Protein AF-A0A6G0WAH9-F1 (afdb_monomer)

Mean predicted aligned error: 12.27 Å

InterPro domains:
  IPR011527 ABC transporter type 1, transmembrane domain [PF00664] (3-79)
  IPR011527 ABC transporter type 1, transmembrane domain [PS50929] (1-121)
  IPR036640 ABC transporter type 1, transmembrane domain superfamily [G3DSA:1.20.1560.10] (2-126)
  IPR036640 ABC transporter type 1, transmembrane domain superfamily [SSF90123] (3-125)
  IPR039421 Type 1 protein exporter [PTHR24222] (4-125)

Secondary structure (DSSP, 8-state):
-HHHHHHHHHHHTHHHHHHTTTHHHHHHH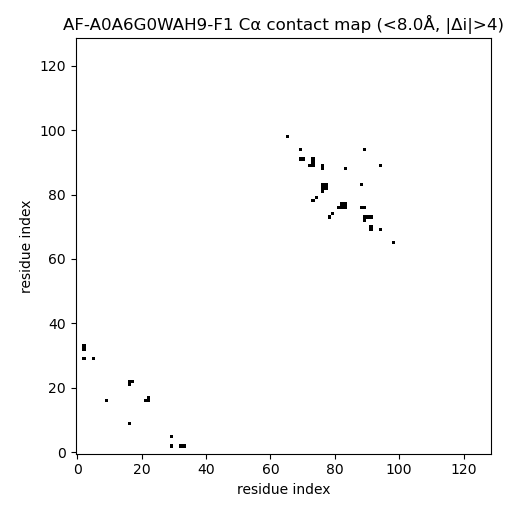HHHHHHHHHHHHHHHHHHHHHHHHHHHHHHHHHHHHHHHHHHHHHHHHHHSSS---STT---HHHHHHHHHHHHHHHHHHHHHHHHHHHHHHHHHHHH--

Structure (mmCIF, N/CA/C/O backbone):
data_AF-A0A6G0WAH9-F1
#
_entry.id   AF-A0A6G0WAH9-F1
#
loop_
_atom_site.group_PDB
_atom_site.id
_atom_site.type_symbol
_atom_site.label_atom_id
_atom_site.label_alt_id
_atom_site.label_comp_id
_atom_site.label_asym_id
_atom_site.label_entity_id
_atom_site.label_seq_id
_atom_site.pdbx_PDB_ins_code
_atom_site.Cartn_x
_atom_site.Cartn_y
_atom_site.Cartn_z
_atom_site.occupancy
_atom_site.B_iso_or_equiv
_atom_site.auth_seq_id
_atom_site.auth_comp_id
_atom_site.auth_asym_id
_atom_site.auth_atom_id
_atom_site.pdbx_PDB_model_num
ATOM 1 N N . MET A 1 1 ? -17.341 2.356 21.191 1.00 49.47 1 MET A N 1
ATOM 2 C CA . MET A 1 1 ? -17.536 3.456 22.157 1.00 49.47 1 MET A CA 1
ATOM 3 C C . MET A 1 1 ? -18.370 3.064 23.384 1.00 49.47 1 MET A C 1
ATOM 5 O O . MET A 1 1 ? -18.263 3.743 24.385 1.00 49.47 1 MET A O 1
ATOM 9 N N . ALA A 1 2 ? -19.135 1.962 23.373 1.00 55.12 2 ALA A N 1
ATOM 10 C CA . ALA A 1 2 ? -20.065 1.643 24.468 1.00 55.12 2 ALA A CA 1
ATOM 11 C C . ALA A 1 2 ? -19.449 1.027 25.750 1.00 55.12 2 ALA A C 1
ATOM 13 O O . ALA A 1 2 ? -20.025 1.179 26.817 1.00 55.12 2 ALA A O 1
ATOM 14 N N . LEU A 1 3 ? -18.290 0.353 25.685 1.00 58.19 3 LEU A N 1
ATOM 15 C CA . LEU A 1 3 ? -17.694 -0.309 26.864 1.00 58.19 3 LEU A CA 1
ATOM 16 C C . LEU A 1 3 ? -17.107 0.673 27.890 1.00 58.19 3 LEU A C 1
ATOM 18 O O . LEU A 1 3 ? -17.256 0.461 29.087 1.00 58.19 3 LEU A O 1
ATOM 22 N N . GLY A 1 4 ? -16.470 1.750 27.415 1.00 71.69 4 GLY A N 1
ATOM 23 C CA . GLY A 1 4 ? -15.863 2.763 28.284 1.00 71.69 4 GLY A CA 1
ATOM 24 C C . GLY A 1 4 ? -16.905 3.508 29.115 1.00 71.69 4 GLY A C 1
ATOM 25 O O . GLY A 1 4 ? -16.741 3.620 30.320 1.00 71.69 4 GLY A O 1
ATOM 26 N N . GLY A 1 5 ? -18.023 3.905 28.497 1.00 72.25 5 GLY A N 1
ATOM 27 C CA . GLY A 1 5 ? -19.102 4.609 29.197 1.00 72.25 5 GLY A CA 1
ATOM 28 C C . GLY A 1 5 ? -19.777 3.766 30.284 1.00 72.25 5 GLY A C 1
ATOM 29 O O . GLY A 1 5 ? -20.020 4.267 31.372 1.00 72.25 5 GLY A O 1
ATOM 30 N N . ILE A 1 6 ? -20.009 2.468 30.041 1.00 65.88 6 ILE A N 1
ATOM 31 C CA . ILE A 1 6 ? -20.603 1.569 31.050 1.00 65.88 6 ILE A CA 1
ATOM 32 C C . ILE A 1 6 ? -19.638 1.3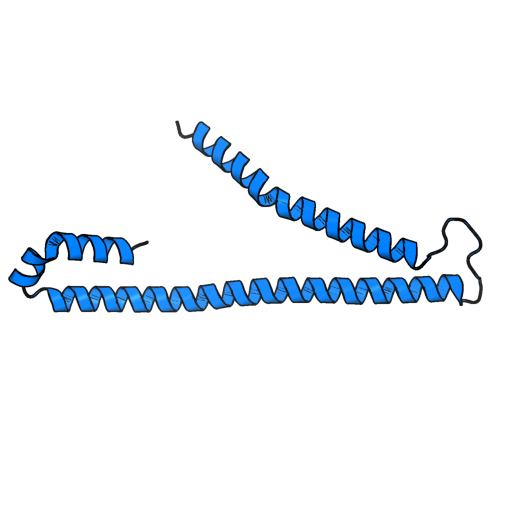44 32.225 1.00 65.88 6 ILE A C 1
ATOM 34 O O . ILE A 1 6 ? -20.072 1.294 33.377 1.00 65.88 6 ILE A O 1
ATOM 38 N N . ALA A 1 7 ? -18.335 1.221 31.954 1.00 67.69 7 ALA A N 1
ATOM 39 C CA . ALA A 1 7 ? -17.317 1.095 32.997 1.00 67.69 7 ALA A CA 1
ATOM 40 C C . ALA A 1 7 ? -17.192 2.376 33.835 1.00 67.69 7 ALA A C 1
ATOM 42 O O . ALA A 1 7 ? -17.115 2.301 35.059 1.00 67.69 7 ALA A O 1
ATOM 43 N N . GLU A 1 8 ? -17.211 3.539 33.185 1.00 77.44 8 GLU A N 1
ATOM 44 C CA . GLU A 1 8 ? -17.118 4.852 33.827 1.00 77.44 8 GLU A CA 1
ATOM 45 C C . GLU A 1 8 ? -18.337 5.134 34.717 1.00 77.44 8 GLU A C 1
ATOM 47 O O . GLU A 1 8 ? -18.190 5.517 35.879 1.00 77.44 8 GLU A O 1
ATOM 52 N N . GLU A 1 9 ? -19.539 4.828 34.224 1.00 72.81 9 GLU A N 1
ATOM 53 C CA . GLU A 1 9 ? -20.789 4.962 34.976 1.00 72.81 9 GLU A CA 1
ATOM 54 C C . GLU A 1 9 ? -20.845 3.996 36.177 1.00 72.81 9 GLU A C 1
ATOM 56 O O . GLU A 1 9 ? -21.238 4.381 37.282 1.00 72.81 9 GLU A O 1
ATOM 61 N N . SER A 1 10 ? -20.377 2.755 35.999 1.00 66.94 10 SER A N 1
ATOM 62 C CA . SER A 1 10 ? -20.347 1.743 37.066 1.00 66.94 10 SER A CA 1
ATOM 63 C C . SER A 1 10 ? -19.308 2.054 38.152 1.00 66.94 10 SER A C 1
ATOM 65 O O . SER A 1 10 ? -19.578 1.837 39.335 1.00 66.94 10 SER A O 1
ATOM 67 N N . LEU A 1 11 ? -18.138 2.588 37.777 1.00 71.31 11 LEU A N 1
ATOM 68 C CA . LEU A 1 11 ? -17.105 3.037 38.720 1.00 71.31 11 LEU A CA 1
ATOM 69 C C . LEU A 1 11 ? -17.559 4.267 39.515 1.00 71.31 11 LEU A C 1
ATOM 71 O O . LEU A 1 11 ? -17.315 4.335 40.720 1.00 71.31 11 LEU A O 1
ATOM 75 N N . SER A 1 12 ? -18.262 5.201 38.868 1.00 76.25 12 SER A N 1
ATOM 76 C CA . SER A 1 12 ? -18.805 6.401 39.517 1.00 76.25 12 SER A CA 1
ATOM 77 C C . SER A 1 12 ? -19.867 6.068 40.581 1.00 76.25 12 SER A C 1
ATOM 79 O O . SER A 1 12 ? -19.906 6.694 41.640 1.00 76.25 12 SER A O 1
ATOM 81 N N . ASN A 1 13 ? -20.668 5.015 40.364 1.00 71.00 13 ASN A N 1
ATOM 82 C CA . ASN A 1 13 ? -21.771 4.606 41.248 1.00 71.00 13 ASN A CA 1
ATOM 83 C C . ASN A 1 13 ? -21.505 3.338 42.087 1.00 71.00 13 ASN A C 1
ATOM 85 O O . ASN A 1 13 ? -22.444 2.690 42.561 1.00 71.00 13 ASN A O 1
ATOM 89 N N . ILE A 1 14 ? -20.238 2.989 42.334 1.00 72.75 14 ILE A N 1
ATOM 90 C CA . ILE A 1 14 ? -19.849 1.714 42.963 1.00 72.75 14 ILE A CA 1
ATOM 91 C C . ILE A 1 14 ? -20.518 1.444 44.326 1.00 72.75 14 ILE A C 1
ATOM 93 O O . ILE A 1 14 ? -20.915 0.311 44.597 1.00 72.75 14 ILE A O 1
ATOM 97 N N . LYS A 1 15 ? -20.737 2.474 45.162 1.00 69.94 15 LYS A N 1
ATOM 98 C CA . LYS A 1 15 ? -21.450 2.332 46.451 1.00 69.94 15 LYS A CA 1
ATOM 99 C C . LYS A 1 15 ? -22.911 1.910 46.271 1.00 69.94 15 LYS A C 1
ATOM 101 O O . LYS A 1 15 ? -23.415 1.114 47.056 1.00 69.94 15 LYS A O 1
ATOM 106 N N . THR A 1 16 ? -23.581 2.411 45.240 1.00 68.12 16 THR A N 1
ATOM 107 C CA . THR A 1 16 ? -24.989 2.115 44.947 1.00 68.12 16 THR A CA 1
ATOM 108 C C . THR A 1 16 ? -25.131 0.717 44.345 1.00 68.12 16 THR A C 1
ATOM 110 O O . THR A 1 16 ? -25.995 -0.049 44.761 1.00 68.12 16 THR A O 1
ATOM 113 N N . VAL A 1 17 ? -24.225 0.327 43.442 1.00 61.19 17 VAL A N 1
ATOM 114 C CA . VAL A 1 17 ? -24.203 -1.017 42.832 1.00 61.19 17 VAL A CA 1
ATOM 115 C C . VAL A 1 17 ? -23.974 -2.108 43.885 1.00 61.19 17 VAL A C 1
ATOM 117 O O . VAL A 1 17 ? -24.624 -3.155 43.846 1.00 61.19 17 VAL A O 1
ATOM 120 N N . HIS A 1 18 ? -23.099 -1.841 44.861 1.00 60.75 18 HIS A N 1
ATOM 121 C CA . HIS A 1 18 ? -22.800 -2.769 45.952 1.00 60.75 18 HIS A CA 1
ATOM 122 C C . HIS A 1 18 ? -23.966 -2.926 46.942 1.00 60.75 18 HIS A C 1
ATOM 124 O O . HIS A 1 18 ? -24.153 -4.009 47.492 1.00 60.75 18 HIS A O 1
ATOM 130 N N . MET A 1 19 ? -24.772 -1.875 47.147 1.00 62.03 19 MET A N 1
ATOM 131 C CA . MET A 1 19 ? -25.964 -1.916 48.009 1.00 62.03 19 MET A CA 1
ATOM 132 C C . MET A 1 19 ? -27.152 -2.655 47.373 1.00 62.03 19 MET A C 1
ATOM 134 O O . MET A 1 19 ? -27.965 -3.221 48.096 1.00 62.03 19 MET A O 1
ATOM 138 N N . PHE A 1 20 ? -27.234 -2.707 46.040 1.00 66.12 20 PHE A N 1
ATOM 139 C CA . PHE A 1 20 ? -28.297 -3.418 45.315 1.00 66.12 20 PHE A CA 1
ATOM 140 C C . PHE A 1 20 ? -27.924 -4.847 44.881 1.00 66.12 20 PHE A C 1
ATOM 142 O O . PHE A 1 20 ? -28.716 -5.489 44.197 1.00 66.12 20 PHE A O 1
ATOM 149 N N . ASN A 1 21 ? -26.733 -5.350 45.238 1.00 67.12 21 ASN A N 1
ATOM 150 C CA . ASN A 1 21 ? -26.207 -6.646 44.770 1.00 67.12 21 ASN A CA 1
ATOM 151 C C . ASN A 1 21 ? -26.227 -6.790 43.226 1.00 67.12 21 ASN A C 1
ATOM 153 O O . ASN A 1 21 ? -26.288 -7.880 42.672 1.00 67.12 21 ASN A O 1
ATOM 157 N N . ALA A 1 22 ? -26.174 -5.665 42.504 1.00 68.44 22 ALA A N 1
ATOM 158 C CA . ALA A 1 22 ? -26.337 -5.610 41.049 1.00 68.44 22 ALA A CA 1
ATOM 159 C C . ALA A 1 22 ? -25.020 -5.842 40.279 1.00 68.44 22 ALA A C 1
ATOM 161 O O . ALA A 1 22 ? -24.954 -5.616 39.068 1.00 68.44 22 ALA A O 1
ATOM 162 N N . MET A 1 23 ? -23.965 -6.270 40.982 1.00 67.38 23 MET A N 1
ATOM 163 C CA . MET A 1 23 ? -22.646 -6.559 40.411 1.00 67.38 23 MET A CA 1
ATOM 164 C C . MET A 1 23 ? -22.707 -7.674 39.367 1.00 67.38 23 MET A C 1
ATOM 166 O O . MET A 1 23 ? -22.096 -7.534 38.311 1.00 67.38 23 MET A O 1
ATOM 170 N N . GLU A 1 24 ? -23.476 -8.732 39.627 1.00 76.19 24 GLU A N 1
ATOM 171 C CA . GLU A 1 24 ? -23.616 -9.875 38.717 1.00 76.19 24 GLU A CA 1
ATOM 172 C C . GLU A 1 24 ? -24.260 -9.443 37.389 1.00 76.19 24 GLU A C 1
ATOM 174 O O . GLU A 1 24 ? -23.694 -9.644 36.319 1.00 76.19 24 GLU A O 1
ATOM 179 N N . THR A 1 25 ? -25.359 -8.685 37.457 1.00 78.44 25 THR A N 1
ATOM 180 C CA . THR A 1 25 ? -26.052 -8.133 36.280 1.00 78.44 25 THR A CA 1
ATOM 181 C C . THR A 1 25 ? -25.168 -7.199 35.445 1.00 78.44 25 THR A C 1
ATOM 183 O O . THR A 1 25 ? -25.277 -7.167 34.216 1.00 78.44 25 THR A O 1
ATOM 186 N N . MET A 1 26 ? -24.306 -6.399 36.083 1.00 70.62 26 MET A N 1
ATOM 187 C CA . MET A 1 26 ? -23.360 -5.533 35.368 1.00 70.62 26 MET A CA 1
ATOM 188 C C .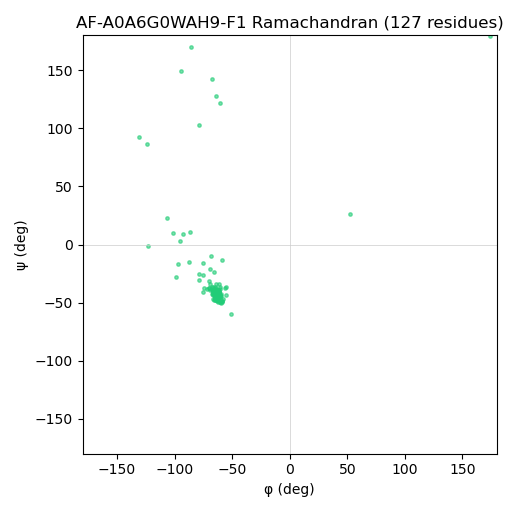 MET A 1 26 ? -22.198 -6.327 34.763 1.00 70.62 26 MET A C 1
ATOM 190 O O . MET A 1 26 ? -21.794 -6.031 33.637 1.00 70.62 26 MET A O 1
ATOM 194 N N . ALA A 1 27 ? -21.702 -7.354 35.458 1.00 78.06 27 ALA A N 1
ATOM 195 C CA . ALA 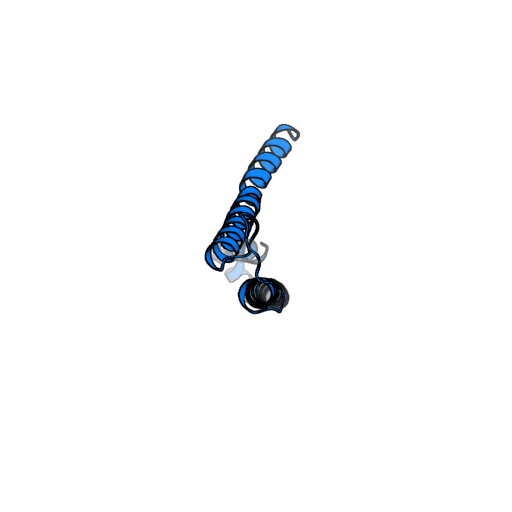A 1 27 ? -20.678 -8.257 34.942 1.00 78.06 27 ALA A CA 1
ATOM 196 C C . ALA A 1 27 ? -21.172 -9.020 33.701 1.00 78.06 27 ALA A C 1
ATOM 198 O O . ALA A 1 27 ? -20.461 -9.060 32.695 1.00 78.06 27 ALA A O 1
ATOM 199 N N . ASP A 1 28 ? -22.413 -9.514 33.717 1.00 81.00 28 ASP A N 1
ATOM 200 C CA . ASP A 1 28 ? -23.050 -10.160 32.563 1.00 81.00 28 ASP A CA 1
ATOM 201 C C . ASP A 1 28 ? -23.185 -9.212 31.364 1.00 81.00 28 ASP A C 1
ATOM 203 O O . ASP A 1 28 ? -22.830 -9.554 30.232 1.00 81.00 28 ASP A O 1
ATOM 207 N N . LYS A 1 29 ? -23.636 -7.972 31.597 1.00 79.19 29 LYS A N 1
ATOM 208 C CA . LYS A 1 29 ? -23.713 -6.946 30.540 1.00 79.19 29 LYS A CA 1
ATOM 209 C C . LYS A 1 29 ? -22.337 -6.616 29.964 1.00 79.19 29 LYS A C 1
ATOM 211 O O . LYS A 1 29 ? -22.213 -6.445 28.747 1.00 79.19 29 LYS A O 1
ATOM 216 N N . TYR A 1 30 ? -21.312 -6.541 30.811 1.00 77.88 30 TYR A N 1
ATOM 217 C CA . TYR A 1 30 ? -19.939 -6.301 30.381 1.00 77.88 30 TYR A CA 1
ATOM 218 C C . TYR A 1 30 ? -19.419 -7.469 29.537 1.00 77.88 30 TYR A C 1
ATOM 220 O O . TYR A 1 30 ? -18.927 -7.236 28.434 1.00 77.88 30 TYR A O 1
ATOM 228 N N . MET A 1 31 ? -19.615 -8.718 29.979 1.00 82.31 31 MET A N 1
ATOM 229 C CA . MET A 1 31 ? -19.268 -9.927 29.219 1.00 82.31 31 MET A CA 1
ATOM 230 C C . MET A 1 31 ? -19.965 -9.979 27.854 1.00 82.31 31 MET A C 1
ATOM 232 O O . MET A 1 31 ? -19.309 -10.213 26.833 1.00 82.31 31 MET A O 1
ATOM 236 N N . ALA A 1 32 ? -21.270 -9.704 27.806 1.00 83.94 32 ALA A N 1
ATOM 237 C CA . ALA A 1 32 ? -22.038 -9.690 26.563 1.00 83.94 32 ALA A CA 1
ATOM 238 C C . ALA A 1 32 ? -21.532 -8.617 25.580 1.00 83.94 32 ALA A C 1
ATOM 240 O O . ALA A 1 32 ? -21.391 -8.870 24.377 1.00 83.94 32 ALA A O 1
ATOM 241 N N . ALA A 1 33 ? -21.214 -7.420 26.080 1.00 79.62 33 ALA A N 1
ATOM 242 C CA . ALA A 1 33 ? -20.645 -6.352 25.267 1.00 79.62 33 ALA A CA 1
ATOM 243 C C . ALA A 1 33 ? -19.218 -6.689 24.786 1.00 79.62 33 ALA A C 1
ATOM 245 O O . ALA A 1 33 ? -18.880 -6.409 23.631 1.00 79.62 33 ALA A O 1
ATOM 246 N N . LEU A 1 34 ? -18.414 -7.354 25.621 1.00 84.25 34 LEU A N 1
ATOM 247 C CA . LEU A 1 34 ? -17.043 -7.763 25.308 1.00 84.25 34 LEU A CA 1
ATOM 248 C C . LEU A 1 34 ? -17.018 -8.807 24.185 1.00 84.25 34 LEU A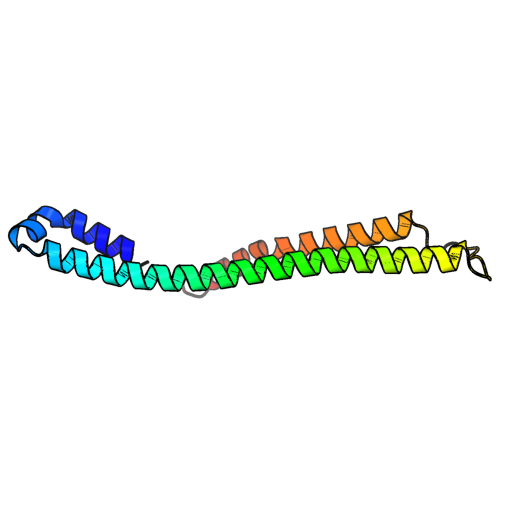 C 1
ATOM 250 O O . LEU A 1 34 ? -16.328 -8.597 23.186 1.00 84.25 34 LEU A O 1
ATOM 254 N N . LEU A 1 35 ? -17.858 -9.846 24.265 1.00 86.62 35 LEU A N 1
ATOM 255 C CA . LEU A 1 35 ? -18.019 -10.849 23.202 1.00 86.62 35 LEU A CA 1
ATOM 256 C C . LEU A 1 35 ? -18.381 -10.209 21.856 1.00 86.62 35 LEU A C 1
ATOM 258 O O . LEU A 1 35 ? -17.802 -10.541 20.816 1.00 86.62 35 LEU A O 1
ATOM 262 N N . ARG A 1 36 ? -19.296 -9.234 21.868 1.00 82.56 36 ARG A N 1
ATOM 263 C CA . ARG A 1 36 ? -19.713 -8.520 20.655 1.00 82.56 36 ARG A CA 1
ATOM 264 C C . ARG A 1 36 ? -18.575 -7.679 20.069 1.00 82.56 36 ARG A C 1
ATOM 266 O O . ARG A 1 36 ? -18.370 -7.684 18.853 1.00 82.56 36 ARG A O 1
ATOM 273 N N . THR A 1 37 ? -17.797 -6.995 20.912 1.00 83.25 37 THR A N 1
ATOM 274 C CA . THR A 1 37 ? -16.608 -6.251 20.461 1.00 83.25 37 THR A CA 1
ATOM 275 C C . THR A 1 37 ? -15.473 -7.153 19.995 1.00 83.25 37 THR A C 1
ATOM 277 O O . THR A 1 37 ? -14.795 -6.802 19.034 1.00 83.25 37 THR A O 1
ATOM 280 N N . GLN A 1 38 ? -15.300 -8.330 20.597 1.00 86.75 38 GLN A N 1
ATOM 281 C CA . GLN A 1 38 ? -14.293 -9.305 20.193 1.00 86.75 38 GLN A CA 1
ATOM 282 C C . GLN A 1 38 ? -14.587 -9.832 18.787 1.00 86.75 38 GLN A C 1
ATOM 284 O O . GLN A 1 38 ? -13.708 -9.807 17.930 1.00 86.75 38 GLN A O 1
ATOM 289 N N . GLN A 1 39 ? -15.832 -10.223 18.500 1.00 87.50 39 GLN A N 1
ATOM 290 C CA . GLN A 1 39 ? -16.213 -10.666 17.154 1.00 87.50 39 GLN A CA 1
ATOM 291 C C . GLN A 1 39 ? -16.058 -9.556 16.105 1.00 87.50 39 GLN A C 1
ATOM 293 O O . GLN A 1 39 ? -15.580 -9.808 14.996 1.00 87.50 39 GLN A O 1
ATOM 298 N N . ALA A 1 40 ? -16.421 -8.317 16.452 1.00 86.19 40 ALA A N 1
ATOM 299 C CA . ALA A 1 40 ? -16.195 -7.163 15.584 1.00 86.19 40 ALA A CA 1
ATOM 300 C C . ALA A 1 40 ? -14.694 -6.896 15.368 1.00 86.19 40 ALA A C 1
ATOM 302 O O . ALA A 1 40 ? -14.278 -6.599 14.249 1.00 86.19 40 ALA A O 1
ATOM 303 N N . GLY A 1 41 ? -13.879 -7.054 16.413 1.00 86.19 41 GLY A N 1
ATOM 304 C CA . GLY A 1 41 ? -12.425 -6.922 16.374 1.00 86.19 41 GLY A CA 1
ATOM 305 C C . GLY A 1 41 ? -11.766 -7.966 15.480 1.00 86.19 41 GLY A C 1
ATOM 306 O O . GLY A 1 41 ? -10.930 -7.604 14.661 1.00 86.19 41 GLY A O 1
ATOM 307 N N . VAL A 1 42 ? -12.195 -9.230 15.552 1.00 90.62 42 VAL A N 1
ATOM 308 C CA . VAL A 1 42 ? -11.695 -10.312 14.686 1.00 90.62 42 VAL A CA 1
ATOM 309 C C . VAL A 1 42 ? -12.027 -10.037 13.219 1.00 90.62 42 VAL A C 1
ATOM 311 O O . VAL A 1 42 ? -11.141 -10.097 12.368 1.00 90.62 42 VAL A O 1
ATOM 314 N N . LYS A 1 43 ? -13.276 -9.664 12.910 1.00 88.19 43 LYS A N 1
ATOM 315 C CA . LYS A 1 43 ? -13.675 -9.319 11.533 1.00 88.19 43 LYS A CA 1
ATOM 316 C C . LYS A 1 43 ? -12.914 -8.102 11.005 1.00 88.19 43 LYS A C 1
ATOM 318 O O . LYS A 1 43 ? -12.459 -8.113 9.865 1.00 88.19 43 LYS A O 1
ATOM 323 N N . LYS A 1 44 ? -12.736 -7.072 11.838 1.00 88.62 44 LYS A N 1
ATOM 324 C CA . LYS A 1 44 ? -11.951 -5.880 11.491 1.00 88.62 44 LYS A CA 1
ATOM 325 C C . LYS A 1 44 ? -10.475 -6.223 11.284 1.00 88.62 44 LYS A C 1
ATOM 327 O O . LYS A 1 44 ? -9.886 -5.759 10.317 1.00 88.62 44 LYS A O 1
ATOM 332 N N . GLY A 1 45 ? -9.894 -7.043 12.156 1.00 89.19 45 GLY A N 1
ATOM 333 C CA . GLY A 1 45 ? -8.508 -7.494 12.059 1.00 89.19 45 GLY A CA 1
ATOM 334 C C . GLY A 1 45 ? -8.253 -8.271 10.773 1.00 89.19 45 GLY A C 1
ATOM 335 O O . GLY A 1 45 ? -7.279 -7.989 10.083 1.00 89.19 45 GLY A O 1
ATOM 336 N N . LEU A 1 46 ? -9.171 -9.166 10.394 1.00 92.44 46 LEU A N 1
ATOM 337 C CA . LEU A 1 46 ? -9.106 -9.874 9.117 1.00 92.44 46 LEU A CA 1
ATOM 338 C C . LEU A 1 46 ? -9.203 -8.905 7.929 1.00 92.44 46 LEU A C 1
ATOM 340 O O . LEU A 1 46 ? -8.390 -8.979 7.016 1.00 92.44 46 LEU A O 1
ATOM 344 N N . ALA A 1 47 ? -10.160 -7.972 7.953 1.00 92.19 47 ALA A N 1
ATOM 345 C CA . ALA A 1 47 ? -10.333 -6.995 6.880 1.00 92.19 47 ALA A CA 1
ATOM 346 C C . ALA A 1 47 ? -9.086 -6.112 6.692 1.00 92.19 47 ALA A C 1
ATOM 348 O O . ALA A 1 47 ? -8.639 -5.903 5.566 1.00 92.19 47 ALA A O 1
ATOM 349 N N . VAL A 1 48 ? -8.493 -5.638 7.792 1.00 94.00 48 VAL A N 1
ATOM 350 C CA . VAL A 1 48 ? -7.253 -4.851 7.763 1.00 94.00 48 VAL A CA 1
ATOM 351 C C . VAL A 1 48 ? -6.084 -5.711 7.289 1.00 94.00 48 VAL A C 1
ATOM 353 O O . VAL A 1 48 ? -5.365 -5.299 6.387 1.00 94.00 48 VAL A O 1
ATOM 356 N N . GLY A 1 49 ? -5.925 -6.921 7.830 1.00 92.06 49 GLY A N 1
ATOM 357 C CA . GLY A 1 49 ? -4.840 -7.830 7.460 1.00 92.06 49 GLY A CA 1
ATOM 358 C C . GLY A 1 49 ? -4.865 -8.215 5.980 1.00 92.06 49 GLY A C 1
ATOM 359 O O . GLY A 1 49 ? -3.836 -8.138 5.313 1.00 92.06 49 GLY A O 1
ATOM 360 N N . VAL A 1 50 ? -6.039 -8.556 5.440 1.00 95.38 50 VAL A N 1
ATOM 361 C CA . VAL A 1 50 ? -6.216 -8.853 4.009 1.00 95.38 50 VAL A CA 1
ATOM 362 C C . VAL A 1 50 ? -5.947 -7.610 3.162 1.00 95.38 50 VAL A C 1
ATOM 364 O O . VAL A 1 50 ? -5.223 -7.700 2.174 1.00 95.38 50 VAL A O 1
ATOM 367 N N . GLY A 1 51 ? -6.462 -6.443 3.561 1.00 92.75 51 GLY A N 1
ATOM 368 C CA . GLY A 1 51 ? -6.215 -5.188 2.849 1.00 92.75 51 GLY A CA 1
ATOM 369 C C . GLY A 1 51 ? -4.727 -4.842 2.773 1.00 92.75 51 GLY A C 1
ATOM 370 O O . GLY A 1 51 ? -4.202 -4.580 1.691 1.00 92.75 51 GLY A O 1
ATOM 371 N N . THR A 1 52 ? -4.021 -4.910 3.902 1.00 91.69 52 THR A N 1
ATOM 372 C CA . THR A 1 52 ? -2.575 -4.670 3.965 1.00 91.69 52 THR A CA 1
ATOM 373 C C . THR A 1 52 ? -1.799 -5.727 3.178 1.00 91.69 52 THR A C 1
ATOM 375 O O . THR A 1 52 ? -0.897 -5.378 2.421 1.00 91.69 52 THR A O 1
ATOM 378 N N . GLY A 1 53 ? -2.170 -7.005 3.284 1.00 93.12 53 GLY A N 1
ATOM 379 C CA . GLY A 1 53 ? -1.529 -8.090 2.540 1.00 93.12 53 GLY A CA 1
ATOM 380 C C . GLY A 1 53 ? -1.642 -7.920 1.024 1.00 93.12 53 GLY A C 1
ATOM 381 O O . GLY A 1 53 ? -0.641 -8.033 0.320 1.00 93.12 53 GLY A O 1
ATOM 382 N N . ILE A 1 54 ? -2.831 -7.572 0.520 1.00 94.31 54 ILE A N 1
ATOM 383 C CA . ILE A 1 54 ? -3.055 -7.307 -0.910 1.00 94.31 54 ILE A CA 1
ATOM 384 C C . ILE A 1 54 ? -2.236 -6.097 -1.379 1.00 94.31 54 ILE A C 1
ATOM 386 O O . ILE A 1 54 ? -1.638 -6.152 -2.452 1.00 94.31 54 ILE A O 1
ATOM 390 N N . MET A 1 55 ? -2.162 -5.028 -0.578 1.00 89.00 55 MET A N 1
ATOM 391 C CA . MET A 1 55 ? -1.337 -3.854 -0.896 1.00 89.00 55 MET A CA 1
ATOM 392 C C . MET A 1 55 ? 0.144 -4.223 -1.061 1.00 89.00 55 MET A C 1
ATOM 394 O O . MET A 1 55 ? 0.756 -3.877 -2.072 1.00 89.00 55 MET A O 1
ATOM 398 N N . TYR A 1 56 ? 0.711 -4.976 -0.113 1.00 88.56 56 TYR A N 1
ATOM 399 C CA . TYR A 1 56 ? 2.100 -5.439 -0.208 1.00 88.56 56 TYR A CA 1
ATOM 400 C C . TYR A 1 56 ? 2.316 -6.409 -1.372 1.00 88.56 56 TYR A C 1
ATOM 402 O O . TYR A 1 56 ? 3.332 -6.322 -2.060 1.00 88.56 56 TYR A O 1
ATOM 410 N N . PHE A 1 57 ? 1.358 -7.298 -1.636 1.00 92.56 57 PHE A N 1
ATOM 411 C CA . PHE A 1 57 ? 1.429 -8.209 -2.773 1.00 92.56 57 PHE A CA 1
ATOM 412 C C . PHE A 1 57 ? 1.481 -7.447 -4.105 1.00 92.56 57 PHE A C 1
ATOM 414 O O . PHE A 1 57 ? 2.384 -7.682 -4.907 1.00 92.56 57 PHE A O 1
ATOM 421 N N . MET A 1 58 ? 0.585 -6.477 -4.320 1.00 90.00 58 MET A N 1
ATOM 422 C CA . MET A 1 58 ? 0.599 -5.649 -5.533 1.00 90.00 58 MET A CA 1
ATOM 423 C C . MET A 1 58 ? 1.897 -4.849 -5.683 1.00 90.00 58 MET A C 1
ATOM 425 O O . MET A 1 58 ? 2.412 -4.718 -6.796 1.00 90.00 58 MET A O 1
ATOM 429 N N . MET A 1 59 ? 2.450 -4.340 -4.579 1.00 87.56 59 MET A N 1
ATOM 430 C CA . MET A 1 59 ? 3.729 -3.626 -4.583 1.00 87.56 59 MET A CA 1
ATOM 431 C C . MET A 1 59 ? 4.867 -4.529 -5.076 1.00 87.56 59 MET A C 1
ATOM 433 O O . MET A 1 59 ? 5.590 -4.162 -6.002 1.00 87.56 59 MET A O 1
ATOM 437 N N . LEU A 1 60 ? 4.978 -5.740 -4.523 1.00 88.25 60 LEU A N 1
ATOM 438 C CA . LEU A 1 60 ? 5.991 -6.713 -4.939 1.00 88.25 60 LEU A CA 1
ATOM 439 C C . LEU A 1 60 ? 5.799 -7.162 -6.394 1.00 88.25 60 LEU A C 1
ATOM 441 O O . LEU A 1 60 ? 6.773 -7.236 -7.143 1.00 88.25 60 LEU A O 1
ATOM 445 N N . CYS A 1 61 ? 4.557 -7.396 -6.828 1.00 90.88 61 CYS A N 1
ATOM 446 C CA . CYS A 1 61 ? 4.254 -7.707 -8.226 1.00 90.88 61 CYS A CA 1
ATOM 447 C C . CYS A 1 61 ? 4.679 -6.580 -9.173 1.00 90.88 61 CYS A C 1
ATOM 449 O O . CYS A 1 61 ? 5.298 -6.849 -10.199 1.00 90.88 61 CYS A O 1
ATOM 451 N N . THR A 1 62 ? 4.396 -5.323 -8.828 1.00 87.06 62 THR A N 1
ATOM 452 C CA . THR A 1 62 ? 4.788 -4.161 -9.645 1.00 87.06 62 THR A CA 1
ATOM 453 C C . THR A 1 62 ? 6.306 -4.077 -9.788 1.00 87.06 62 THR A C 1
ATOM 455 O O . THR A 1 62 ? 6.816 -3.812 -10.876 1.00 87.06 62 THR A O 1
ATOM 458 N N . TYR A 1 63 ? 7.040 -4.363 -8.711 1.00 86.81 63 TYR A N 1
ATOM 459 C CA . TYR A 1 63 ? 8.502 -4.388 -8.726 1.00 86.81 63 TYR A CA 1
ATOM 460 C C . TYR A 1 63 ? 9.045 -5.520 -9.605 1.00 86.81 63 TYR A C 1
ATOM 462 O O . TYR A 1 63 ? 9.937 -5.286 -10.420 1.00 86.81 63 TYR A O 1
ATOM 470 N N . ALA A 1 64 ? 8.467 -6.719 -9.504 1.00 88.62 64 ALA A N 1
ATOM 471 C CA . ALA A 1 64 ? 8.848 -7.864 -10.326 1.00 88.62 64 ALA A CA 1
ATOM 472 C C . ALA A 1 64 ? 8.567 -7.629 -11.820 1.00 88.62 64 ALA A C 1
ATOM 474 O O . ALA A 1 64 ? 9.445 -7.847 -12.655 1.00 88.62 64 ALA A O 1
ATOM 475 N N . VAL A 1 65 ? 7.372 -7.136 -12.164 1.00 86.88 65 VAL A N 1
ATOM 476 C CA . VAL A 1 65 ? 6.980 -6.857 -13.555 1.00 86.88 65 VAL A CA 1
ATOM 477 C C . VAL A 1 6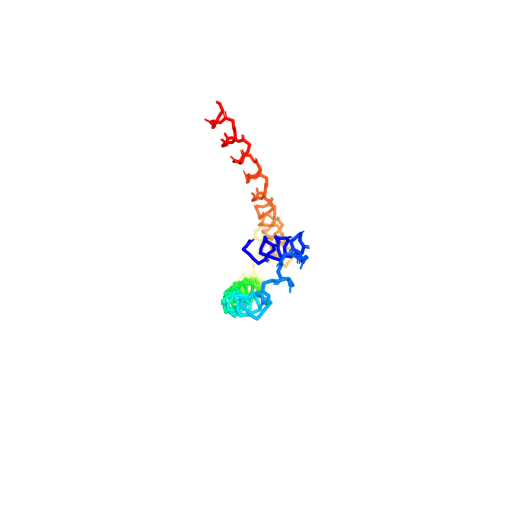5 ? 7.805 -5.711 -14.141 1.00 86.88 65 VAL A C 1
ATOM 479 O O . VAL A 1 65 ? 8.265 -5.821 -15.276 1.00 86.88 65 VAL A O 1
ATOM 482 N N . GLY A 1 66 ? 8.043 -4.640 -13.377 1.00 84.19 66 GLY A N 1
ATOM 483 C CA . GLY A 1 66 ? 8.861 -3.508 -13.820 1.00 84.19 66 GLY A CA 1
ATOM 484 C C . GLY A 1 66 ? 10.303 -3.914 -14.129 1.00 84.19 66 GLY A C 1
ATOM 485 O O . GLY A 1 66 ? 10.828 -3.560 -15.184 1.00 84.19 66 GLY A O 1
ATOM 486 N N . MET A 1 67 ? 10.913 -4.719 -13.254 1.00 82.25 67 MET A N 1
ATOM 487 C CA . MET A 1 67 ? 12.256 -5.273 -13.466 1.00 82.25 67 MET A CA 1
ATOM 488 C C . MET A 1 67 ? 12.302 -6.230 -14.660 1.00 82.25 67 MET A C 1
ATOM 490 O O . MET A 1 67 ? 13.192 -6.111 -15.497 1.00 82.25 67 MET A O 1
ATOM 494 N N . TYR A 1 68 ? 11.337 -7.147 -14.778 1.00 86.75 68 TYR A N 1
ATOM 495 C CA . TYR A 1 68 ? 11.281 -8.100 -15.888 1.00 86.75 68 TYR A CA 1
ATOM 496 C C . TYR A 1 68 ? 11.113 -7.394 -17.237 1.00 86.75 68 TYR A C 1
ATOM 498 O O . TYR A 1 68 ? 11.882 -7.627 -18.167 1.00 86.75 68 TYR A O 1
ATOM 506 N N . TYR A 1 69 ? 10.145 -6.482 -17.336 1.00 84.25 69 TYR A N 1
ATOM 507 C CA . TYR A 1 69 ? 9.888 -5.743 -18.567 1.00 84.25 69 TYR A CA 1
ATOM 508 C C . TYR A 1 69 ? 11.055 -4.814 -18.929 1.00 84.25 69 TYR A C 1
ATOM 510 O O . TYR A 1 69 ? 11.438 -4.729 -20.096 1.00 84.25 69 TYR A O 1
ATOM 518 N N . GLY A 1 70 ? 11.664 -4.170 -17.928 1.00 82.44 70 GLY A N 1
ATOM 519 C CA . GLY A 1 70 ? 12.889 -3.394 -18.094 1.00 82.44 70 GLY A CA 1
ATOM 520 C C . GLY A 1 70 ? 14.038 -4.237 -18.647 1.00 82.44 70 GLY A C 1
ATOM 521 O O . GLY A 1 70 ? 14.640 -3.861 -19.649 1.00 82.44 70 GLY A O 1
ATOM 522 N N . ALA A 1 71 ? 14.294 -5.408 -18.059 1.00 81.81 71 ALA A N 1
ATOM 523 C CA . ALA A 1 71 ? 15.354 -6.314 -18.495 1.00 81.81 71 ALA A CA 1
ATOM 524 C C . ALA A 1 71 ? 15.133 -6.845 -19.922 1.00 81.81 71 ALA A C 1
ATOM 526 O O . ALA A 1 71 ? 16.070 -6.863 -20.721 1.00 81.81 71 ALA A O 1
ATOM 527 N N . VAL A 1 72 ? 13.900 -7.224 -20.278 1.00 82.62 72 VAL A N 1
ATOM 528 C CA . VAL A 1 72 ? 13.554 -7.670 -21.641 1.00 82.62 72 VAL 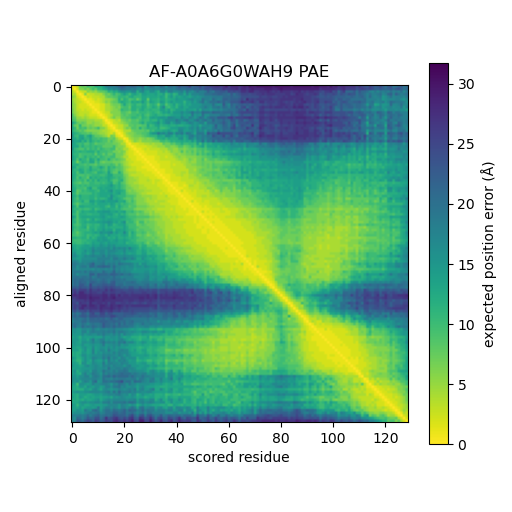A CA 1
ATOM 529 C C . VAL A 1 72 ? 13.750 -6.543 -22.660 1.00 82.62 72 VAL A C 1
ATOM 531 O O . VAL A 1 72 ? 14.293 -6.777 -23.735 1.00 82.62 72 VAL A O 1
ATOM 534 N N . ARG A 1 73 ? 13.361 -5.305 -22.337 1.00 74.12 73 ARG A N 1
ATOM 535 C CA . ARG A 1 73 ? 13.587 -4.139 -23.211 1.00 74.12 73 ARG A CA 1
ATOM 536 C C . ARG A 1 73 ? 15.074 -3.856 -23.419 1.00 74.12 73 ARG A C 1
ATOM 538 O O . ARG A 1 73 ? 15.503 -3.734 -24.559 1.00 74.12 73 ARG A O 1
ATOM 545 N N . ILE A 1 74 ? 15.853 -3.818 -22.338 1.00 77.06 74 ILE A N 1
ATOM 546 C CA . ILE A 1 74 ? 17.299 -3.559 -22.392 1.00 77.06 74 ILE A CA 1
ATOM 547 C C . ILE A 1 74 ? 18.009 -4.640 -23.215 1.00 77.06 74 ILE A C 1
ATOM 549 O O . ILE A 1 74 ? 18.831 -4.323 -24.065 1.00 77.06 74 ILE A O 1
ATOM 553 N N . THR A 1 75 ? 17.673 -5.915 -23.006 1.00 73.44 75 THR A N 1
ATOM 554 C CA . THR A 1 75 ? 18.292 -7.027 -23.751 1.00 73.44 75 THR A CA 1
ATOM 555 C C . THR A 1 75 ? 17.933 -7.024 -25.234 1.00 73.44 75 THR A C 1
ATOM 557 O O . THR A 1 75 ? 18.806 -7.294 -26.051 1.00 73.44 75 THR A O 1
ATOM 560 N N . ASN A 1 76 ? 16.705 -6.661 -25.613 1.00 72.31 76 ASN A N 1
ATOM 561 C CA . ASN A 1 76 ? 16.344 -6.538 -27.029 1.00 72.31 76 ASN A CA 1
ATOM 562 C C . ASN A 1 76 ? 17.023 -5.339 -27.718 1.00 72.31 76 ASN A C 1
ATOM 564 O O . ASN A 1 76 ? 17.435 -5.475 -28.865 1.00 72.31 76 ASN A O 1
ATOM 568 N N . ASP A 1 77 ? 17.185 -4.197 -27.039 1.00 68.88 77 ASP A N 1
ATOM 569 C CA . ASP A 1 77 ? 17.829 -3.003 -27.621 1.00 68.88 77 ASP A CA 1
ATOM 570 C C . ASP A 1 77 ? 19.368 -3.070 -27.650 1.00 68.88 77 ASP A C 1
ATOM 572 O O . ASP A 1 77 ? 19.990 -2.469 -28.528 1.00 68.88 77 ASP A O 1
ATOM 576 N N . GLN A 1 78 ? 19.988 -3.769 -26.691 1.00 64.31 78 GLN A N 1
ATOM 577 C CA . GLN A 1 78 ? 21.452 -3.858 -26.543 1.00 64.31 78 GLN A CA 1
ATOM 578 C C . GLN A 1 78 ? 22.048 -5.147 -27.137 1.00 64.31 78 GLN A C 1
ATOM 580 O O . GLN A 1 78 ? 23.216 -5.154 -27.515 1.00 64.31 78 GLN A O 1
ATOM 585 N N . LEU A 1 79 ? 21.278 -6.243 -27.186 1.00 61.97 79 LEU A N 1
ATOM 586 C CA . LEU A 1 79 ? 21.751 -7.588 -27.555 1.00 61.97 79 LEU A CA 1
ATOM 587 C C . LEU A 1 79 ? 20.990 -8.221 -28.741 1.00 61.97 79 LEU A C 1
ATOM 589 O O . LEU A 1 79 ? 21.305 -9.350 -29.112 1.00 61.97 79 LEU A O 1
ATOM 593 N N . GLY A 1 80 ? 19.985 -7.542 -29.310 1.00 61.31 80 GLY A N 1
ATOM 594 C CA . GLY A 1 80 ? 19.204 -8.018 -30.462 1.00 61.31 80 GLY A CA 1
ATOM 595 C C . GLY A 1 80 ? 19.833 -7.703 -31.829 1.00 61.31 80 GLY A C 1
ATOM 596 O O . GLY A 1 80 ? 20.767 -6.910 -31.927 1.00 61.31 80 GLY A O 1
ATOM 597 N N . ASP A 1 81 ? 19.281 -8.293 -32.900 1.00 57.81 81 ASP A N 1
ATOM 598 C CA . ASP A 1 81 ? 19.794 -8.236 -34.289 1.00 57.81 81 ASP A CA 1
ATOM 599 C C . ASP A 1 81 ? 19.922 -6.815 -34.894 1.00 57.81 81 ASP A C 1
ATOM 601 O O . ASP A 1 81 ? 20.586 -6.629 -35.914 1.00 57.81 81 ASP A O 1
ATOM 605 N N . THR A 1 82 ? 19.328 -5.792 -34.268 1.00 60.34 82 THR A N 1
ATOM 606 C CA . THR A 1 82 ? 19.501 -4.374 -34.623 1.00 60.34 82 THR A CA 1
ATOM 607 C C . THR A 1 82 ? 19.807 -3.547 -33.368 1.00 60.34 82 THR A C 1
ATOM 609 O O . THR A 1 82 ? 18.866 -3.105 -32.704 1.00 60.34 82 THR A O 1
ATOM 612 N N . PRO A 1 83 ? 21.087 -3.325 -33.013 1.00 63.25 83 PRO A N 1
ATOM 613 C CA . PRO A 1 83 ? 21.440 -2.556 -31.826 1.00 63.25 83 PRO A CA 1
ATOM 614 C C . PRO A 1 83 ? 20.974 -1.106 -31.968 1.00 63.25 83 PRO A C 1
ATOM 616 O O . PRO A 1 83 ? 21.268 -0.420 -32.956 1.00 63.25 83 PRO A O 1
ATOM 619 N N . CYS A 1 84 ? 20.241 -0.631 -30.964 1.00 65.94 84 CYS A N 1
ATOM 620 C CA . CYS A 1 84 ? 19.806 0.753 -30.906 1.00 65.94 84 CYS A CA 1
ATOM 621 C C . CYS A 1 84 ? 21.027 1.681 -30.870 1.00 65.94 84 CYS A C 1
ATOM 623 O O . CYS A 1 84 ? 21.869 1.593 -29.981 1.00 65.94 84 CYS A O 1
ATOM 625 N N . THR A 1 85 ? 21.120 2.586 -31.846 1.00 59.03 85 THR A N 1
ATOM 626 C CA . THR A 1 85 ? 22.183 3.596 -31.933 1.00 59.03 85 THR A CA 1
ATOM 627 C C . THR A 1 85 ? 21.529 4.979 -32.008 1.00 59.03 85 THR A C 1
ATOM 629 O O . THR A 1 85 ? 21.229 5.476 -33.092 1.00 59.03 85 THR A O 1
ATOM 632 N N . GLY A 1 86 ? 21.225 5.581 -30.852 1.00 67.81 86 GLY A N 1
ATOM 633 C CA . GLY A 1 86 ? 20.632 6.923 -30.744 1.00 67.81 86 GLY A CA 1
ATOM 634 C C . GLY A 1 86 ? 20.255 7.325 -29.308 1.00 67.81 86 GLY A C 1
ATOM 635 O O . GLY A 1 86 ? 20.388 6.538 -28.378 1.00 67.81 86 GLY A O 1
ATOM 636 N N . ASP A 1 87 ? 19.725 8.539 -29.118 1.00 63.72 87 ASP A N 1
ATOM 637 C CA . ASP A 1 87 ? 19.352 9.104 -27.796 1.00 63.72 87 ASP A CA 1
ATOM 638 C C . ASP A 1 87 ? 18.152 8.415 -27.102 1.00 63.72 87 ASP A C 1
ATOM 640 O O . ASP A 1 87 ? 17.841 8.669 -25.931 1.00 63.72 87 ASP A O 1
ATOM 644 N N . ASN A 1 88 ? 17.438 7.540 -27.816 1.00 67.44 88 ASN A N 1
ATOM 645 C CA . ASN A 1 88 ? 16.230 6.865 -27.328 1.00 67.44 88 ASN A CA 1
ATOM 646 C C . ASN A 1 88 ? 16.467 5.417 -26.880 1.00 67.44 88 ASN A C 1
ATOM 648 O O . ASN A 1 88 ? 15.500 4.704 -26.617 1.00 67.44 88 ASN A O 1
ATOM 652 N N . CYS A 1 89 ? 17.723 4.981 -26.771 1.00 70.62 89 CYS A N 1
ATOM 653 C CA . CYS A 1 89 ? 18.023 3.630 -26.315 1.00 70.62 89 CYS A CA 1
ATOM 654 C C . CYS A 1 89 ? 17.644 3.427 -24.846 1.00 70.62 89 CYS A C 1
ATOM 656 O O . CYS A 1 89 ? 17.799 4.313 -23.995 1.00 70.62 89 CYS A O 1
ATOM 658 N N . TYR A 1 90 ? 17.136 2.233 -24.552 1.00 70.44 90 TYR A N 1
ATOM 659 C CA . TYR A 1 90 ? 16.795 1.824 -23.199 1.00 70.44 90 TYR A CA 1
ATOM 660 C C . TYR A 1 90 ? 18.069 1.408 -22.462 1.00 70.44 90 TYR A C 1
ATOM 662 O O . TYR A 1 90 ? 18.600 0.320 -22.666 1.00 70.44 90 TYR A O 1
ATOM 670 N N . ASP A 1 91 ? 18.554 2.301 -21.604 1.00 77.69 91 ASP A N 1
ATOM 671 C CA . ASP A 1 91 ? 19.644 2.026 -20.674 1.00 77.69 91 ASP A CA 1
ATOM 672 C C . ASP A 1 91 ? 19.108 1.600 -19.298 1.00 77.69 91 ASP A C 1
ATOM 674 O O . ASP A 1 91 ? 18.046 2.062 -18.855 1.00 77.69 91 ASP A O 1
ATOM 678 N N . GLY A 1 92 ? 19.864 0.749 -18.598 1.00 76.25 92 GLY A N 1
ATOM 679 C CA . GLY A 1 92 ? 19.519 0.286 -17.252 1.00 76.25 92 GLY A CA 1
ATOM 680 C C . GLY A 1 92 ? 19.308 1.438 -16.270 1.00 76.25 92 GLY A C 1
ATOM 681 O O . GLY A 1 92 ? 18.359 1.409 -15.482 1.00 76.25 92 GLY A O 1
ATOM 682 N N . GLY A 1 93 ? 20.111 2.502 -16.376 1.00 81.38 93 GLY A N 1
ATOM 683 C CA . GLY A 1 93 ? 19.953 3.704 -15.564 1.00 81.38 93 GLY A CA 1
ATOM 684 C C . GLY A 1 93 ? 18.614 4.398 -15.811 1.00 81.38 93 GLY A C 1
ATOM 685 O O . GLY A 1 93 ? 17.897 4.714 -14.862 1.00 81.38 93 GLY A O 1
ATOM 686 N N . ARG A 1 94 ? 18.213 4.570 -17.077 1.00 81.31 94 ARG A N 1
ATOM 687 C CA . ARG A 1 94 ? 16.958 5.254 -17.444 1.00 81.31 94 ARG A CA 1
ATOM 688 C C . ARG A 1 94 ? 15.727 4.517 -16.915 1.00 81.31 94 ARG A C 1
ATOM 690 O O . ARG A 1 94 ? 14.802 5.160 -16.418 1.00 81.31 94 ARG A O 1
ATOM 697 N N . VAL A 1 95 ? 15.734 3.185 -16.962 1.00 82.69 95 VAL A N 1
ATOM 698 C CA . VAL A 1 95 ? 14.648 2.353 -16.415 1.00 82.69 95 VAL A CA 1
ATOM 699 C C . VAL A 1 95 ? 14.534 2.520 -14.896 1.00 82.69 95 VAL A C 1
ATOM 701 O O . VAL A 1 95 ? 13.432 2.719 -14.382 1.00 82.69 95 VAL A O 1
ATOM 704 N N . ILE A 1 96 ? 15.662 2.511 -14.180 1.00 84.06 96 ILE A N 1
ATOM 705 C CA . ILE A 1 96 ? 15.690 2.674 -12.719 1.00 84.06 96 ILE A CA 1
ATOM 706 C C . ILE A 1 96 ? 15.203 4.073 -12.307 1.00 84.06 96 ILE A C 1
ATOM 708 O O . ILE A 1 96 ? 14.410 4.197 -11.372 1.00 84.06 96 ILE A O 1
ATOM 712 N N . ILE A 1 97 ? 15.617 5.128 -13.019 1.00 88.06 97 ILE A N 1
ATOM 713 C CA . ILE A 1 97 ? 15.207 6.510 -12.713 1.00 88.06 97 ILE A CA 1
ATOM 714 C C . ILE A 1 97 ? 13.691 6.679 -12.884 1.00 88.06 97 ILE A C 1
ATOM 716 O O . ILE A 1 97 ? 13.031 7.233 -12.004 1.00 88.06 97 ILE A O 1
ATOM 720 N N . VAL A 1 98 ? 13.120 6.169 -13.982 1.00 86.12 98 VAL A N 1
ATOM 721 C CA . VAL A 1 98 ? 11.667 6.219 -14.225 1.00 86.12 98 VAL A CA 1
ATOM 722 C C . VAL A 1 98 ? 10.908 5.445 -13.148 1.00 86.12 98 VAL A C 1
ATOM 724 O O . VAL A 1 98 ? 9.897 5.927 -12.641 1.00 86.12 98 VAL A O 1
ATOM 727 N N . PHE A 1 99 ? 11.416 4.281 -12.743 1.00 84.81 99 PHE A N 1
ATOM 728 C CA . PHE A 1 99 ? 10.818 3.485 -11.677 1.00 84.81 99 PHE A CA 1
ATOM 729 C C . PHE A 1 99 ? 10.758 4.246 -10.343 1.00 84.81 99 PHE A C 1
ATOM 731 O O . PHE A 1 99 ? 9.684 4.365 -9.749 1.00 84.81 99 PHE A O 1
ATOM 738 N N . PHE A 1 100 ? 11.873 4.832 -9.896 1.00 85.38 100 PHE A N 1
ATOM 739 C CA . PHE A 1 100 ? 11.892 5.624 -8.662 1.00 85.38 100 PHE A CA 1
ATOM 740 C C . PHE A 1 100 ? 11.028 6.885 -8.753 1.00 85.38 100 PHE A C 1
ATOM 742 O O . PHE A 1 100 ? 10.361 7.228 -7.776 1.00 85.38 100 PHE A O 1
ATOM 749 N N . ALA A 1 101 ? 10.986 7.549 -9.912 1.00 89.94 101 ALA A N 1
ATOM 750 C CA . ALA A 1 101 ? 10.134 8.717 -10.125 1.00 89.94 101 ALA A CA 1
ATOM 751 C C . ALA A 1 101 ? 8.643 8.375 -9.961 1.00 89.94 101 ALA A C 1
ATOM 753 O O . ALA A 1 101 ? 7.914 9.109 -9.292 1.00 89.94 101 ALA A O 1
ATOM 754 N N . ILE A 1 102 ? 8.200 7.235 -10.503 1.00 87.94 102 ILE A N 1
ATOM 755 C CA . ILE A 1 102 ? 6.816 6.761 -10.356 1.00 87.94 102 ILE A CA 1
ATOM 756 C C . ILE A 1 102 ? 6.505 6.436 -8.888 1.00 87.94 102 ILE A C 1
ATOM 758 O O . ILE A 1 102 ? 5.461 6.848 -8.386 1.00 87.94 102 ILE A O 1
ATOM 762 N N . VAL A 1 103 ? 7.407 5.748 -8.176 1.00 85.88 103 VAL A N 1
ATOM 763 C CA . VAL A 1 103 ? 7.210 5.398 -6.754 1.00 85.88 103 VAL A CA 1
ATOM 764 C C . VAL A 1 103 ? 7.134 6.649 -5.875 1.00 85.88 103 VAL A C 1
ATOM 766 O O . VAL A 1 103 ? 6.210 6.780 -5.072 1.00 85.88 103 VAL A O 1
ATOM 769 N N . MET A 1 104 ? 8.063 7.593 -6.047 1.00 88.44 104 MET A N 1
ATOM 770 C CA . MET A 1 104 ? 8.062 8.865 -5.314 1.00 88.44 104 MET A CA 1
ATOM 771 C C . MET A 1 104 ? 6.809 9.695 -5.626 1.00 88.44 104 MET A C 1
ATOM 773 O O . MET A 1 104 ? 6.191 10.243 -4.713 1.00 88.44 104 MET A O 1
ATOM 777 N N . GLY A 1 105 ? 6.387 9.741 -6.895 1.00 89.75 105 GLY A N 1
ATOM 778 C CA . GLY A 1 105 ? 5.155 10.416 -7.308 1.00 89.75 105 GLY A CA 1
ATOM 779 C C . GLY A 1 105 ? 3.903 9.785 -6.694 1.00 89.75 105 GLY A C 1
ATOM 780 O O . GLY A 1 105 ? 3.038 10.493 -6.177 1.00 89.75 105 GLY A O 1
ATOM 781 N N . ALA A 1 106 ? 3.828 8.453 -6.669 1.00 87.50 106 ALA A N 1
ATOM 782 C CA . ALA A 1 106 ? 2.736 7.727 -6.029 1.00 87.50 106 ALA A CA 1
ATOM 783 C C . ALA A 1 106 ? 2.697 7.964 -4.510 1.00 87.50 106 ALA A C 1
ATOM 785 O O . ALA A 1 106 ? 1.619 8.162 -3.951 1.00 87.50 106 ALA A O 1
ATOM 786 N N . MET A 1 107 ? 3.854 8.005 -3.838 1.00 84.94 107 MET A N 1
ATOM 787 C CA . MET A 1 107 ? 3.935 8.343 -2.412 1.00 84.94 107 MET A CA 1
ATOM 788 C C . MET A 1 107 ? 3.465 9.774 -2.133 1.00 84.94 107 MET A C 1
ATOM 790 O O . MET A 1 107 ? 2.694 9.980 -1.196 1.00 84.94 107 MET A O 1
ATOM 794 N N . ALA A 1 108 ? 3.867 10.746 -2.956 1.00 87.81 108 ALA A N 1
ATOM 795 C CA . ALA A 1 108 ? 3.415 12.132 -2.832 1.00 87.81 108 ALA A CA 1
ATOM 796 C C . ALA A 1 108 ? 1.885 12.250 -2.966 1.00 87.81 108 ALA A C 1
ATOM 798 O O . ALA A 1 108 ? 1.243 12.927 -2.163 1.00 87.81 10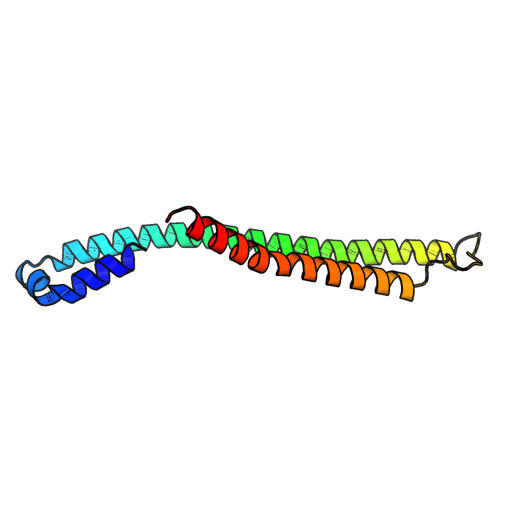8 ALA A O 1
ATOM 799 N N . LEU A 1 109 ? 1.287 11.526 -3.919 1.00 84.75 109 LEU A N 1
ATOM 800 C CA . LEU A 1 109 ? -0.170 11.442 -4.065 1.00 84.75 109 LEU A CA 1
ATOM 801 C C . LEU A 1 109 ? -0.833 10.728 -2.878 1.00 84.75 109 LEU A C 1
ATOM 803 O O . LEU A 1 109 ? -1.868 11.178 -2.391 1.00 84.75 109 LEU A O 1
ATOM 807 N N . GLY A 1 110 ? -0.234 9.649 -2.373 1.00 84.25 110 GLY A N 1
ATOM 808 C CA . GLY A 1 110 ? -0.748 8.915 -1.214 1.00 84.25 110 GLY A CA 1
ATOM 809 C C . GLY A 1 110 ? -0.789 9.765 0.061 1.00 84.25 110 GLY A C 1
ATOM 810 O O . GLY A 1 110 ? -1.763 9.714 0.811 1.00 84.25 110 GLY A O 1
ATOM 811 N N . GLN A 1 111 ? 0.228 10.603 0.279 1.00 82.19 111 GLN A N 1
ATOM 812 C CA . GLN A 1 111 ? 0.284 11.543 1.406 1.00 82.19 111 GLN A CA 1
ATOM 813 C C . GLN A 1 111 ? -0.637 12.762 1.229 1.00 82.19 111 GLN A C 1
ATOM 815 O O . GLN A 1 111 ? -0.951 13.429 2.211 1.00 82.19 111 GLN A O 1
ATOM 820 N N . ALA A 1 112 ? -1.134 13.038 0.018 1.00 82.62 112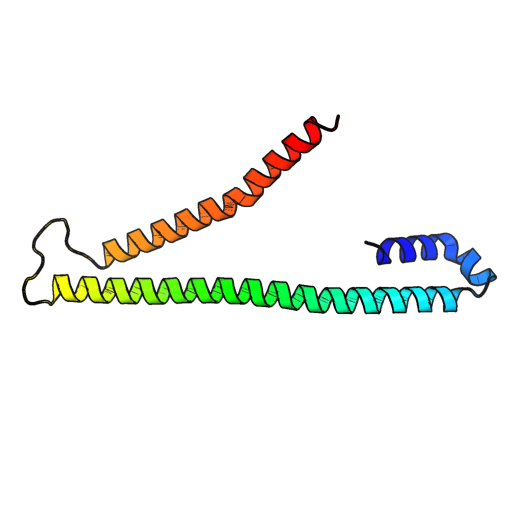 ALA A N 1
ATOM 821 C CA . ALA A 1 112 ? -2.115 14.103 -0.202 1.00 82.62 112 ALA A CA 1
ATOM 822 C C . ALA A 1 112 ? -3.492 13.775 0.408 1.00 82.62 112 ALA A C 1
ATOM 824 O O . ALA A 1 112 ? -4.272 14.684 0.691 1.00 82.62 112 ALA A O 1
ATOM 825 N N . GLY A 1 113 ? -3.786 12.494 0.664 1.00 82.56 113 GLY A N 1
ATOM 826 C CA . GLY A 1 113 ? -5.027 12.034 1.295 1.00 82.56 113 GLY A CA 1
ATOM 827 C C . GLY A 1 113 ? -5.376 12.764 2.604 1.00 82.56 113 GLY A C 1
ATOM 828 O O . GLY A 1 113 ? -6.424 13.407 2.659 1.00 82.56 113 GLY A O 1
ATOM 829 N N . PRO A 1 114 ? -4.532 12.724 3.652 1.00 81.62 114 PRO A N 1
ATOM 830 C CA . PRO A 1 114 ? -4.788 13.435 4.908 1.00 81.62 114 PRO A CA 1
ATOM 831 C C . PRO A 1 114 ? -4.886 14.961 4.745 1.00 81.62 114 PRO A C 1
ATOM 833 O O . PRO A 1 114 ? -5.703 15.590 5.416 1.00 81.62 114 PRO A O 1
ATOM 836 N N . SER A 1 115 ? -4.126 15.568 3.826 1.00 79.94 115 SER A N 1
ATOM 837 C CA . SER A 1 115 ? -4.232 17.006 3.529 1.00 79.94 115 SER A CA 1
ATOM 838 C C . SER A 1 115 ? -5.589 17.373 2.919 1.00 79.94 115 SER A C 1
ATOM 840 O O . SER A 1 115 ? -6.183 18.385 3.292 1.00 79.94 115 SER A O 1
ATOM 842 N N . ILE A 1 116 ? -6.112 16.530 2.023 1.00 82.75 116 ILE A N 1
ATOM 843 C CA . ILE A 1 116 ? -7.454 16.688 1.444 1.00 82.75 116 ILE A CA 1
ATOM 844 C C . ILE A 1 116 ? -8.525 16.467 2.520 1.00 82.75 116 ILE A C 1
ATOM 846 O O . ILE A 1 116 ? -9.468 17.250 2.605 1.00 82.75 116 ILE A O 1
ATOM 850 N N . GLN A 1 117 ? -8.359 15.458 3.381 1.00 82.12 117 GLN A N 1
ATOM 851 C CA . GLN A 1 117 ? -9.296 15.175 4.475 1.00 82.12 117 GLN A CA 1
ATOM 852 C C . GLN A 1 117 ? -9.401 16.338 5.472 1.00 82.12 117 GLN A C 1
ATOM 854 O O . GLN A 1 117 ? -10.502 16.699 5.890 1.00 82.12 117 GLN A O 1
ATOM 859 N N . ALA A 1 118 ? -8.278 16.970 5.821 1.00 82.38 118 ALA A N 1
ATOM 860 C CA . ALA A 1 118 ? -8.268 18.141 6.695 1.00 82.38 118 ALA A CA 1
ATOM 861 C C . ALA A 1 118 ? -9.058 19.316 6.088 1.00 82.38 118 ALA A C 1
ATOM 863 O O . ALA A 1 118 ? -9.846 19.959 6.783 1.00 82.38 118 ALA A O 1
ATOM 864 N N . LEU A 1 119 ? -8.913 19.550 4.778 1.00 81.75 119 LEU A N 1
ATOM 865 C CA . LEU A 1 119 ? -9.681 20.566 4.054 1.00 81.75 119 LEU A CA 1
ATOM 866 C C . LEU A 1 119 ? -11.177 20.237 4.001 1.00 81.75 119 LEU A C 1
ATOM 868 O O . LEU A 1 119 ? -12.000 21.136 4.183 1.00 81.75 119 LEU A O 1
ATOM 872 N N . THR A 1 120 ? -11.548 18.972 3.779 1.00 84.00 120 THR A N 1
ATOM 873 C CA . THR A 1 120 ? -12.963 18.570 3.752 1.00 84.00 120 THR A CA 1
ATOM 874 C C . THR A 1 120 ? -13.634 18.732 5.113 1.00 84.00 120 THR A C 1
ATOM 876 O O . THR A 1 120 ? -14.746 19.247 5.168 1.00 84.00 120 THR A O 1
ATOM 879 N N . THR A 1 121 ? -12.950 18.382 6.207 1.00 85.81 121 THR A N 1
ATOM 880 C CA . THR A 1 121 ? -13.489 18.523 7.570 1.00 85.81 121 THR A CA 1
ATOM 881 C C . THR A 1 121 ? -13.624 19.991 7.978 1.00 85.81 121 THR A C 1
ATOM 883 O O . THR A 1 121 ? -14.617 20.377 8.593 1.00 85.81 121 THR A O 1
ATOM 886 N N . ALA A 1 122 ? -12.658 20.836 7.598 1.00 83.00 122 ALA A N 1
ATOM 887 C CA . ALA A 1 122 ? -12.742 22.279 7.823 1.00 83.00 122 ALA A CA 1
ATOM 888 C C . ALA A 1 122 ? -13.930 22.907 7.073 1.00 83.00 122 ALA A C 1
ATOM 890 O O . ALA A 1 122 ? -14.659 23.717 7.637 1.00 83.00 122 ALA A O 1
ATOM 891 N N . ARG A 1 123 ? -14.163 22.495 5.819 1.00 81.00 123 ARG A N 1
ATOM 892 C CA . ARG A 1 123 ? -15.303 22.950 5.007 1.00 81.00 123 ARG A CA 1
ATOM 893 C C . ARG A 1 123 ? -16.648 22.507 5.584 1.00 81.00 123 ARG A C 1
ATOM 895 O O . ARG A 1 123 ? -17.565 23.320 5.622 1.00 81.00 123 ARG A O 1
ATOM 902 N N . SER A 1 124 ? -16.777 21.251 6.020 1.00 81.56 124 SER A N 1
ATOM 903 C CA . SER A 1 124 ? -18.035 20.745 6.586 1.00 81.56 124 SER A CA 1
ATOM 904 C C . SER A 1 124 ? -18.385 21.429 7.908 1.00 81.56 124 SER A C 1
ATOM 906 O O . SER A 1 124 ? -19.532 21.799 8.109 1.00 81.56 124 SER A O 1
ATOM 908 N N . ALA A 1 125 ? -17.398 21.678 8.774 1.00 82.12 125 ALA A N 1
ATOM 909 C CA . ALA A 1 125 ? -17.622 22.363 10.050 1.00 82.12 125 ALA A CA 1
ATOM 910 C C . ALA A 1 125 ? -18.068 23.830 9.893 1.00 82.12 125 ALA A C 1
ATOM 912 O O . ALA A 1 125 ? -18.679 24.383 10.799 1.00 82.12 125 ALA A O 1
ATOM 913 N N . GLN A 1 126 ? -17.761 24.462 8.759 1.00 78.94 126 GLN A N 1
ATOM 914 C CA . GLN A 1 126 ? -18.105 25.858 8.483 1.00 78.94 126 GLN A CA 1
ATOM 915 C C . GLN A 1 126 ? -19.504 26.028 7.861 1.00 78.94 126 GLN A C 1
ATOM 917 O O . GLN A 1 126 ? -20.008 27.144 7.815 1.00 78.94 126 GLN A O 1
ATOM 922 N N . LEU A 1 127 ? -20.109 24.945 7.358 1.00 76.44 127 LEU A N 1
ATOM 923 C CA . LEU A 1 127 ? -21.448 24.935 6.748 1.00 76.44 127 LEU A CA 1
ATOM 924 C C . LEU A 1 127 ? -22.555 24.501 7.727 1.00 76.44 127 LEU A C 1
ATOM 926 O O . LEU A 1 127 ? -23.724 24.742 7.448 1.00 76.44 127 LEU A O 1
ATOM 930 N N . ASP A 1 128 ? -22.189 23.878 8.851 1.00 61.88 128 ASP A N 1
ATOM 931 C CA . ASP A 1 128 ? -23.095 23.396 9.910 1.00 61.88 128 ASP A CA 1
ATOM 932 C C . ASP A 1 128 ? -23.321 24.429 11.046 1.00 61.88 128 ASP A C 1
ATOM 934 O O . ASP A 1 128 ? -23.890 24.090 12.085 1.00 61.88 128 ASP A O 1
ATOM 938 N N . GLY A 1 129 ? -22.855 25.675 10.876 1.00 50.22 129 GLY A N 1
ATOM 939 C CA . GLY A 1 129 ? -22.912 26.758 11.873 1.00 50.22 129 GLY A CA 1
ATOM 940 C C . GLY A 1 129 ? -23.641 28.008 11.401 1.00 50.22 129 GLY A C 1
ATOM 941 O O . GLY A 1 129 ? -23.673 28.253 10.175 1.00 50.22 129 GLY A O 1
#

Solvent-accessible surface area (backbone atoms only — not comparable to full-atom values): 7282 Å² total; per-residue (Å²): 123,69,67,62,55,55,52,52,54,50,64,75,41,44,74,60,38,64,74,66,67,43,57,62,66,51,50,52,52,49,52,57,52,47,54,55,51,48,56,52,46,52,56,48,49,49,53,50,51,50,53,53,50,51,52,54,48,53,51,53,49,52,52,51,51,50,52,50,56,46,51,54,48,31,46,47,35,70,71,35,102,65,60,61,85,62,97,81,55,66,45,74,66,60,53,52,53,53,51,52,51,51,52,53,51,49,49,55,57,59,61,43,49,64,59,51,49,53,52,52,52,56,52,53,64,64,69,79,106

Foldseek 3Di:
DPLVVLVVVCVVCVVVCVVVVCPVVSVVVNVVVVVVVVVVVVVVVVVVVVVVVVVVVVVVVCVVCLVVVLVVQLCCQCPNPHHDDDPPHRDPVVSVVVVVVVVVVVVVVVVCVVVVVVVVVVVVVVVVD

Nearest PDB structures (foldseek):
  4ayx-assembly1_A  TM=9.651E-01  e=1.951E+00  Homo sapiens
  4s0f-assembly1_A  TM=8.256E-01  e=1.706E+00  Acetivibrio thermocellus ATCC 27405
  4zwt-assembly1_C  TM=2.347E-01  e=5.000E+00  Tequatrovirus T4

Radius of gyration: 29.03 Å; Cα contacts (8 Å, |Δi|>4): 27; chains: 1; bounding box: 50×38×83 Å

Organism: NCBI:txid100861

pLDDT: mean 78.82, std 10.34, range [49.47, 95.38]

Sequence (129 aa):
MALGGIAEESLSNIKTVHMFNAMETMADKYMAALLRTQQAGVKKGLAVGVGTGIMYFMMLCTYAVGMYYGAVRITNDQLGDTPCTGDNCYDGGRVIIVFFAIVMGAMALGQAGPSIQALTTARSAQLDG